Protein AF-A0A7K3YG78-F1 (afdb_monomer_lite)

Secondary structure (DSSP, 8-state):
-HHHHHHHHHHHHHHHHHHHHHHTTTT--HHHHHHHTTS-HHHHHHH-SSHHHHHHHHHHHHHHHHHHHHHHHHHHHHHHHHHT-

Foldseek 3Di:
DVVVLLVLLVLLLVLVVVCCVVQNLVRDDLCNSCVVSVHHSVVVCVSPVDSVSSVVSNVVVVVVVVCVVVVVVVVVVVVVVVVVD

Structure (mmCIF, N/CA/C/O backbone):
data_AF-A0A7K3YG78-F1
#
_entry.id   AF-A0A7K3YG78-F1
#
loop_
_atom_site.group_PDB
_atom_site.id
_atom_site.type_symbol
_atom_site.label_atom_id
_atom_site.label_alt_id
_atom_site.label_comp_id
_atom_site.label_asym_id
_atom_site.label_entity_id
_atom_site.label_seq_id
_atom_site.pdbx_PDB_ins_code
_atom_site.Cartn_x
_atom_site.Cartn_y
_atom_site.Cartn_z
_atom_site.occupancy
_atom_site.B_iso_or_equiv
_atom_site.auth_seq_id
_atom_site.auth_comp_id
_atom_site.auth_asym_id
_atom_site.auth_atom_id
_atom_site.pdbx_PDB_mo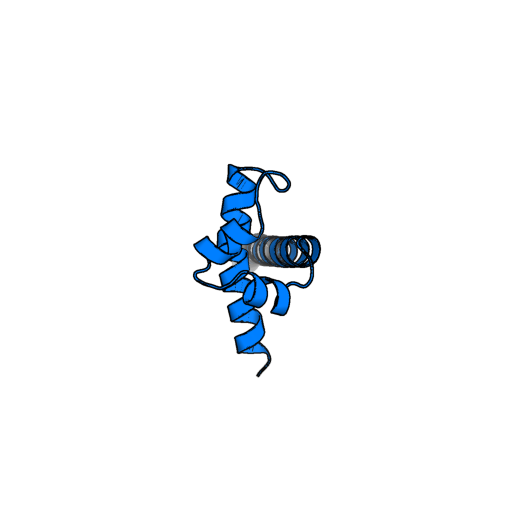del_num
ATOM 1 N N . MET A 1 1 ? 3.086 -19.014 12.807 1.00 51.47 1 MET A N 1
ATOM 2 C CA . MET A 1 1 ? 2.275 -17.828 13.193 1.00 51.47 1 MET A CA 1
ATOM 3 C C . MET A 1 1 ? 2.667 -16.544 12.451 1.00 51.47 1 MET A C 1
ATOM 5 O O . MET A 1 1 ? 1.872 -15.618 12.430 1.00 51.47 1 MET A O 1
ATOM 9 N N . THR A 1 2 ? 3.850 -16.453 11.836 1.00 61.12 2 THR A N 1
ATOM 10 C CA . THR A 1 2 ? 4.286 -15.291 11.030 1.00 61.12 2 THR A CA 1
ATOM 11 C C . THR A 1 2 ? 3.668 -15.237 9.628 1.00 61.12 2 THR A C 1
ATOM 13 O O . THR A 1 2 ? 3.469 -14.145 9.104 1.00 61.12 2 THR A O 1
ATOM 16 N N . GLU A 1 3 ? 3.333 -16.397 9.061 1.00 64.75 3 GLU A N 1
ATOM 17 C CA . GLU A 1 3 ? 2.809 -16.564 7.695 1.00 64.75 3 GLU A CA 1
ATOM 18 C C . GLU A 1 3 ? 1.439 -15.886 7.510 1.00 64.75 3 GLU A C 1
ATOM 20 O O . GLU A 1 3 ? 1.297 -15.027 6.647 1.00 64.75 3 GLU A O 1
ATOM 25 N N . ASP A 1 4 ? 0.501 -16.099 8.443 1.00 85.06 4 ASP A N 1
ATOM 26 C CA . ASP A 1 4 ? -0.821 -15.447 8.419 1.00 85.06 4 ASP A CA 1
ATOM 27 C C . ASP A 1 4 ? -0.718 -13.911 8.459 1.00 85.06 4 ASP A C 1
ATOM 29 O O . ASP A 1 4 ? -1.385 -13.203 7.705 1.00 85.06 4 ASP A O 1
ATOM 33 N N . ARG A 1 5 ? 0.187 -13.350 9.276 1.00 90.69 5 ARG A N 1
ATOM 34 C CA . ARG A 1 5 ? 0.347 -11.889 9.352 1.00 90.69 5 ARG A CA 1
ATOM 35 C C . ARG A 1 5 ? 0.884 -11.301 8.047 1.00 90.69 5 ARG A C 1
ATOM 37 O O . ARG A 1 5 ? 0.493 -10.189 7.689 1.00 90.69 5 ARG A O 1
ATOM 44 N N . TYR A 1 6 ? 1.790 -12.003 7.370 1.00 94.62 6 TYR A N 1
ATOM 45 C CA . TYR A 1 6 ? 2.313 -11.566 6.079 1.00 94.62 6 TYR A CA 1
ATOM 46 C C . 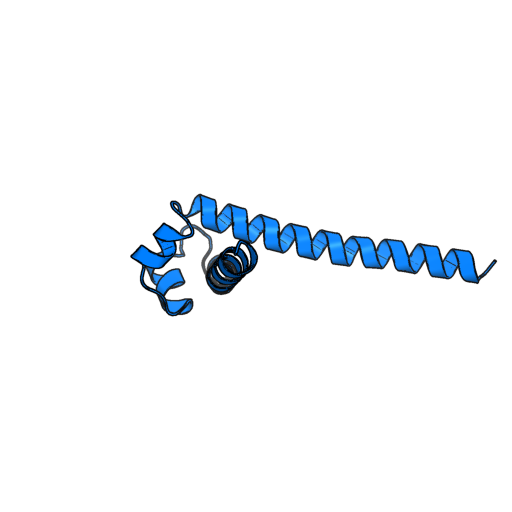TYR A 1 6 ? 1.233 -11.637 4.995 1.00 94.62 6 TYR A C 1
ATOM 48 O O . TYR A 1 6 ? 1.026 -10.644 4.300 1.00 94.62 6 TYR A O 1
ATOM 56 N N . ASP A 1 7 ? 0.474 -12.731 4.927 1.00 95.50 7 ASP A N 1
ATOM 57 C CA . ASP A 1 7 ? -0.604 -12.897 3.947 1.00 95.50 7 ASP A CA 1
ATOM 58 C C . ASP A 1 7 ? -1.686 -11.825 4.103 1.00 95.50 7 ASP A C 1
ATOM 60 O O . ASP A 1 7 ? -2.138 -11.234 3.119 1.00 95.50 7 ASP A O 1
ATOM 64 N N . LYS A 1 8 ? -2.045 -11.475 5.346 1.00 96.00 8 LYS A N 1
ATOM 65 C CA . LYS A 1 8 ? -2.954 -10.349 5.614 1.00 96.00 8 LYS A CA 1
ATOM 66 C C . LYS A 1 8 ? -2.374 -9.018 5.141 1.00 96.00 8 LYS A C 1
ATOM 68 O O . LYS A 1 8 ? -3.086 -8.234 4.516 1.00 96.00 8 LYS A O 1
ATOM 73 N N . LYS A 1 9 ? -1.085 -8.757 5.388 1.00 97.69 9 LYS A N 1
ATOM 74 C CA . LYS A 1 9 ? -0.411 -7.552 4.876 1.00 97.69 9 LYS A CA 1
ATOM 75 C C . LYS A 1 9 ? -0.412 -7.508 3.348 1.00 97.69 9 LYS A C 1
ATOM 77 O O . LYS A 1 9 ? -0.717 -6.459 2.787 1.00 97.69 9 LYS A O 1
ATOM 82 N N . ALA A 1 10 ? -0.138 -8.628 2.684 1.00 97.31 10 ALA A N 1
ATOM 83 C CA . ALA A 1 10 ? -0.168 -8.741 1.229 1.00 97.31 10 ALA A CA 1
ATOM 84 C C . ALA A 1 10 ? -1.576 -8.504 0.661 1.00 97.31 10 ALA A C 1
ATOM 86 O O . ALA A 1 10 ? -1.730 -7.740 -0.294 1.00 97.31 10 ALA A O 1
ATOM 87 N N . ALA A 1 11 ? -2.608 -9.072 1.290 1.00 97.00 11 ALA A N 1
ATOM 88 C CA . ALA A 1 11 ? -4.001 -8.872 0.898 1.00 97.00 11 ALA A CA 1
ATOM 89 C C . ALA A 1 11 ? -4.446 -7.404 1.017 1.00 97.00 11 ALA A C 1
ATOM 91 O O . ALA A 1 11 ? -5.172 -6.916 0.156 1.00 97.00 11 ALA A O 1
ATOM 92 N N . ILE A 1 12 ? -3.976 -6.678 2.038 1.00 97.88 12 ILE A N 1
ATOM 93 C CA . ILE A 1 12 ? -4.237 -5.237 2.207 1.00 97.88 12 ILE A CA 1
ATOM 94 C C . ILE A 1 12 ? -3.420 -4.398 1.210 1.00 97.88 12 ILE A C 1
ATOM 96 O O . ILE A 1 12 ? -3.909 -3.396 0.687 1.00 97.88 12 ILE A O 1
ATOM 100 N N . ALA A 1 13 ? -2.177 -4.791 0.925 1.00 97.94 13 ALA A N 1
ATOM 101 C CA . ALA A 1 13 ? -1.300 -4.065 0.009 1.00 97.94 13 ALA A CA 1
ATOM 102 C C . ALA A 1 13 ? -1.731 -4.183 -1.461 1.00 97.94 13 ALA A C 1
ATOM 104 O O . ALA A 1 13 ? -1.532 -3.244 -2.229 1.00 97.94 13 ALA A O 1
ATOM 105 N N . ALA A 1 14 ? -2.361 -5.290 -1.858 1.00 97.38 14 ALA A N 1
ATOM 106 C CA . ALA A 1 14 ? -2.829 -5.502 -3.227 1.00 97.38 14 ALA A CA 1
ATOM 107 C C . ALA A 1 14 ? -3.781 -4.395 -3.748 1.00 97.38 14 ALA A C 1
ATOM 109 O O . ALA A 1 14 ? -3.481 -3.807 -4.793 1.00 97.38 14 ALA A O 1
ATOM 110 N N . PRO A 1 15 ? -4.890 -4.037 -3.064 1.00 97.62 15 PRO A N 1
ATOM 111 C CA . PRO A 1 15 ? -5.724 -2.913 -3.483 1.00 97.62 15 PRO A CA 1
ATOM 112 C C . PRO A 1 15 ? -4.999 -1.567 -3.362 1.00 97.62 15 PRO A C 1
ATOM 114 O O . PRO A 1 15 ? -5.251 -0.683 -4.177 1.00 97.62 15 PRO A O 1
ATOM 117 N N . ALA A 1 16 ? -4.071 -1.407 -2.411 1.00 97.94 16 ALA A N 1
ATOM 118 C CA . ALA A 1 16 ? -3.282 -0.181 -2.283 1.00 97.94 16 ALA A CA 1
ATOM 119 C C . ALA A 1 16 ? -2.434 0.089 -3.534 1.00 97.94 16 ALA A C 1
ATOM 121 O O . ALA A 1 16 ? -2.474 1.196 -4.059 1.00 97.94 16 ALA A O 1
ATOM 122 N N . VAL A 1 17 ? -1.731 -0.928 -4.050 1.00 97.56 17 VAL A N 1
ATOM 123 C CA . VAL A 1 17 ? -0.929 -0.820 -5.282 1.00 97.56 17 VAL A CA 1
ATOM 124 C C . VAL A 1 17 ? -1.793 -0.362 -6.452 1.00 97.56 17 VAL A C 1
ATOM 126 O O . VAL A 1 17 ? -1.453 0.622 -7.102 1.00 97.56 17 VAL A O 1
ATOM 129 N N . ARG A 1 18 ? -2.937 -1.022 -6.676 1.00 97.44 18 ARG A N 1
ATOM 130 C CA . ARG A 1 18 ? -3.874 -0.654 -7.747 1.00 97.44 18 ARG A CA 1
ATOM 131 C C . ARG A 1 18 ? -4.303 0.812 -7.636 1.00 97.44 18 ARG A C 1
ATOM 133 O O . ARG A 1 18 ? -4.184 1.568 -8.594 1.00 97.44 18 ARG A O 1
ATOM 140 N N . LEU A 1 19 ? -4.742 1.224 -6.449 1.00 98.12 19 LEU A N 1
ATOM 141 C CA . LEU A 1 19 ? -5.202 2.588 -6.199 1.00 98.12 19 LEU A CA 1
ATOM 142 C C . LEU A 1 19 ? -4.089 3.629 -6.377 1.00 98.12 19 LEU A C 1
ATOM 144 O O . LEU A 1 19 ? -4.331 4.687 -6.956 1.00 98.12 19 LEU A O 1
ATOM 148 N N . PHE A 1 20 ? -2.867 3.329 -5.929 1.00 97.44 20 PHE A N 1
ATOM 149 C CA . PHE A 1 20 ? -1.714 4.204 -6.133 1.00 97.44 20 PHE A CA 1
ATOM 150 C C . PHE A 1 20 ? -1.377 4.373 -7.615 1.00 97.44 20 PHE A C 1
ATOM 152 O O . PHE A 1 20 ? -1.023 5.479 -8.017 1.00 97.44 20 PHE A O 1
ATOM 159 N N . THR A 1 21 ? -1.513 3.325 -8.430 1.00 95.81 21 THR A N 1
ATOM 160 C CA . THR A 1 21 ? -1.313 3.414 -9.883 1.00 95.81 21 THR A CA 1
ATOM 161 C C . THR A 1 21 ? -2.408 4.235 -10.568 1.00 95.81 21 THR A C 1
ATOM 163 O O . THR A 1 21 ? -2.110 4.995 -11.482 1.00 95.81 21 THR A O 1
ATOM 166 N N . GLU A 1 22 ? -3.659 4.131 -10.118 1.00 97.44 22 GLU A N 1
ATOM 167 C CA . GLU A 1 22 ? -4.796 4.844 -10.718 1.00 97.44 22 GLU A CA 1
ATOM 168 C C . GLU A 1 22 ? -4.877 6.326 -10.318 1.00 97.44 22 GLU A C 1
ATOM 170 O O . GLU A 1 22 ? -5.304 7.162 -11.111 1.00 97.44 22 GLU A O 1
ATOM 175 N N . ARG A 1 23 ? -4.526 6.658 -9.070 1.00 97.38 23 ARG A N 1
ATOM 176 C CA . ARG A 1 23 ? -4.810 7.976 -8.460 1.00 97.38 23 ARG A CA 1
ATOM 177 C C . ARG A 1 23 ? -3.574 8.686 -7.915 1.00 97.38 23 ARG A C 1
ATOM 179 O O . ARG A 1 23 ? -3.676 9.788 -7.375 1.00 97.38 23 ARG A O 1
ATOM 186 N N . GLY A 1 24 ? -2.410 8.051 -8.007 1.00 96.44 24 GLY A N 1
ATOM 187 C CA . GLY A 1 24 ? -1.210 8.479 -7.304 1.00 96.44 24 GLY A CA 1
ATOM 188 C C . GLY A 1 24 ? -1.285 8.216 -5.798 1.00 96.44 24 GLY A C 1
ATOM 189 O O . GLY A 1 24 ? -2.336 7.930 -5.214 1.00 96.44 24 GLY A O 1
ATOM 190 N N . ILE A 1 25 ? -0.134 8.343 -5.135 1.00 95.12 25 ILE A N 1
ATOM 191 C CA . ILE A 1 25 ? -0.027 8.115 -3.691 1.00 95.12 25 ILE A CA 1
ATOM 192 C C . ILE A 1 25 ? -0.850 9.157 -2.933 1.00 95.12 25 ILE A C 1
ATOM 194 O O . ILE A 1 25 ? -1.714 8.787 -2.141 1.00 95.12 25 ILE A O 1
ATOM 198 N N . HIS A 1 26 ? -0.636 10.452 -3.176 1.00 96.25 26 HIS A N 1
ATOM 199 C CA . HIS A 1 26 ? -1.338 11.518 -2.449 1.00 96.25 26 HIS A CA 1
ATOM 200 C C . HIS A 1 26 ? -2.857 11.496 -2.679 1.00 96.25 26 HIS A C 1
ATOM 202 O O . HIS A 1 26 ? -3.607 11.705 -1.730 1.00 96.25 26 HIS A O 1
ATOM 208 N N . GLY A 1 27 ? -3.309 11.138 -3.886 1.00 96.88 27 GLY A N 1
ATOM 209 C CA . GLY A 1 27 ? -4.728 11.021 -4.245 1.00 96.88 27 GLY A CA 1
ATOM 210 C C . GLY A 1 27 ? -5.444 9.782 -3.693 1.00 96.88 27 GLY A C 1
ATOM 211 O O . GLY A 1 27 ? -6.626 9.589 -3.971 1.00 96.88 27 GLY A O 1
ATOM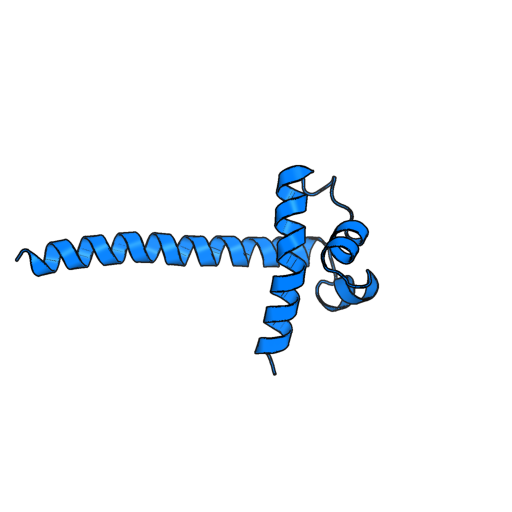 212 N N . THR A 1 28 ? -4.759 8.940 -2.912 1.00 98.06 28 THR A N 1
ATOM 213 C CA . THR A 1 28 ? -5.317 7.695 -2.368 1.00 98.06 28 THR A CA 1
ATOM 214 C C . THR A 1 28 ? -5.438 7.748 -0.838 1.00 98.06 28 THR A C 1
ATOM 216 O O . THR A 1 28 ? -4.445 7.538 -0.133 1.00 98.06 28 THR A O 1
ATOM 219 N N . PRO A 1 29 ? -6.633 8.002 -0.276 1.00 97.50 29 PRO A N 1
ATOM 220 C CA . PRO A 1 29 ? -6.867 7.935 1.168 1.00 97.50 29 PRO A CA 1
ATOM 221 C C . PRO A 1 29 ? -6.722 6.507 1.720 1.00 97.50 29 PRO A C 1
ATOM 223 O O . PRO A 1 29 ? -7.137 5.545 1.075 1.00 97.50 29 PRO A O 1
ATOM 226 N N . THR A 1 30 ? -6.205 6.341 2.943 1.00 97.81 30 THR A N 1
ATOM 227 C CA . THR A 1 30 ? -6.105 5.011 3.585 1.00 97.81 30 THR A CA 1
ATOM 228 C C . THR A 1 30 ? -7.468 4.399 3.894 1.00 97.81 30 THR A C 1
ATOM 230 O O . THR A 1 30 ? -7.630 3.189 3.784 1.00 97.81 30 THR A O 1
ATOM 233 N N . SER A 1 31 ? -8.480 5.225 4.169 1.00 98.06 31 SER A N 1
ATOM 234 C CA . SER A 1 31 ? -9.867 4.778 4.342 1.00 98.06 31 SER A CA 1
ATOM 235 C C . SER A 1 31 ? -10.427 4.092 3.093 1.00 98.06 31 SER A C 1
ATOM 237 O O . SER A 1 31 ? -11.169 3.118 3.200 1.00 98.06 31 SER A O 1
ATOM 239 N N . LEU A 1 32 ? -10.040 4.568 1.909 1.00 98.31 32 LEU A N 1
ATOM 240 C CA . LEU A 1 32 ? -10.416 3.964 0.638 1.00 98.31 32 LEU A CA 1
ATOM 241 C C . LEU A 1 32 ? -9.723 2.616 0.447 1.00 98.31 32 LEU A C 1
ATOM 243 O O . LEU A 1 32 ? -10.383 1.646 0.100 1.00 98.31 32 LEU A O 1
ATOM 247 N N . ILE A 1 33 ? -8.426 2.533 0.754 1.00 98.25 33 ILE A N 1
ATOM 248 C CA . ILE A 1 33 ? -7.681 1.266 0.723 1.00 98.25 33 ILE A CA 1
ATOM 249 C C . ILE A 1 33 ? -8.320 0.243 1.668 1.00 98.25 33 ILE A C 1
ATOM 251 O O . ILE A 1 33 ? -8.564 -0.887 1.258 1.00 98.25 33 ILE A O 1
ATOM 255 N N . ALA A 1 34 ? -8.627 0.636 2.907 1.00 98.19 34 ALA A N 1
ATOM 256 C CA . ALA A 1 34 ? -9.263 -0.237 3.891 1.00 98.19 34 ALA A CA 1
ATOM 257 C C . ALA A 1 34 ? -10.614 -0.768 3.388 1.00 98.19 34 ALA A C 1
ATOM 259 O O . ALA A 1 34 ? -10.871 -1.969 3.465 1.00 98.19 34 ALA A O 1
ATOM 260 N N . ARG A 1 35 ? -11.434 0.110 2.795 1.00 98.38 35 ARG A N 1
ATOM 261 C CA . ARG A 1 35 ? -12.718 -0.260 2.189 1.00 98.38 35 ARG A CA 1
ATOM 262 C C . ARG A 1 35 ? -12.549 -1.269 1.051 1.00 98.38 35 ARG A C 1
ATOM 264 O O . ARG A 1 35 ? -13.241 -2.279 1.048 1.00 98.38 35 ARG A O 1
ATOM 271 N N . GLU A 1 36 ? -11.628 -1.023 0.119 1.00 98.12 36 GLU A N 1
ATOM 272 C CA . GLU A 1 36 ? -11.350 -1.942 -0.999 1.00 98.12 36 GLU A CA 1
ATOM 273 C C . GLU A 1 36 ? -10.735 -3.273 -0.530 1.00 98.12 36 GLU A C 1
ATOM 275 O O . GLU A 1 36 ? -10.903 -4.298 -1.183 1.00 98.12 36 GLU A O 1
ATOM 280 N N . ALA A 1 37 ? -10.040 -3.271 0.610 1.00 97.25 37 ALA A N 1
ATOM 281 C CA . ALA A 1 37 ? -9.516 -4.470 1.260 1.00 97.25 37 ALA A CA 1
ATOM 282 C C . ALA A 1 37 ? -10.560 -5.203 2.129 1.00 97.25 37 ALA A C 1
ATOM 284 O O . ALA A 1 37 ? -10.243 -6.245 2.700 1.00 97.25 37 ALA A O 1
ATOM 285 N N . GLY A 1 38 ? -11.786 -4.677 2.259 1.00 97.94 38 GLY A N 1
ATOM 286 C CA . GLY A 1 38 ? -12.846 -5.281 3.070 1.00 97.94 38 GLY A CA 1
ATOM 287 C C . GLY A 1 38 ? -12.582 -5.240 4.580 1.00 97.94 38 GLY A C 1
ATOM 288 O O . GLY A 1 38 ? -13.062 -6.106 5.308 1.00 97.94 38 GLY A O 1
ATOM 289 N N . ILE A 1 39 ? -11.807 -4.263 5.062 1.00 98.00 39 ILE A N 1
ATOM 290 C CA . ILE A 1 39 ? -11.439 -4.123 6.478 1.00 98.00 39 ILE A CA 1
ATOM 291 C C . ILE A 1 39 ? -11.742 -2.723 7.018 1.00 98.00 39 ILE A C 1
ATOM 293 O O . ILE A 1 39 ? -11.947 -1.763 6.277 1.00 98.00 39 ILE A O 1
ATOM 297 N N . SER A 1 40 ? -11.731 -2.585 8.345 1.00 98.19 40 SER A N 1
ATOM 298 C CA . SER A 1 40 ? -11.827 -1.269 8.979 1.00 98.19 40 SER A CA 1
ATOM 299 C C . SER A 1 40 ? -10.532 -0.465 8.809 1.00 98.19 40 SER A C 1
ATOM 301 O O . SER A 1 40 ? -9.438 -1.025 8.696 1.00 98.19 40 SER A O 1
ATOM 303 N N . ASN A 1 41 ? -10.632 0.866 8.874 1.00 97.31 41 ASN A N 1
ATOM 304 C CA . ASN A 1 41 ? -9.452 1.733 8.832 1.00 97.31 41 ASN A CA 1
ATOM 305 C C . ASN A 1 41 ? -8.523 1.498 10.043 1.00 97.31 41 ASN A C 1
ATOM 307 O O . ASN A 1 41 ? -7.305 1.526 9.905 1.00 97.31 41 ASN A O 1
ATOM 311 N N . GLY A 1 42 ? -9.084 1.190 11.220 1.00 98.00 42 GLY A N 1
ATOM 312 C CA . GLY A 1 42 ? -8.298 0.827 12.405 1.00 98.00 42 GLY A CA 1
ATOM 313 C C . GLY A 1 42 ? -7.531 -0.485 12.221 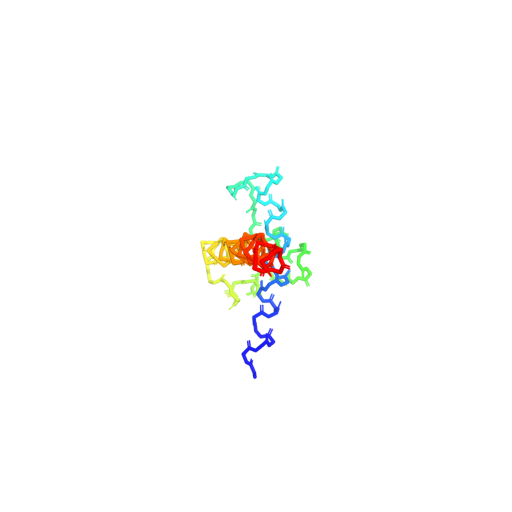1.00 98.00 42 GLY A C 1
ATOM 314 O O . GLY A 1 42 ? -6.366 -0.580 12.598 1.00 98.00 42 GLY A O 1
ATOM 315 N N . THR A 1 43 ? -8.144 -1.475 11.564 1.00 97.75 43 THR A N 1
ATOM 316 C CA . THR A 1 43 ? -7.470 -2.726 11.187 1.00 97.75 43 THR A CA 1
ATOM 317 C C . THR A 1 43 ? -6.315 -2.451 10.228 1.00 97.75 43 THR A C 1
ATOM 319 O O . THR A 1 43 ? -5.237 -2.999 10.424 1.00 97.75 43 THR A O 1
ATOM 322 N N . LEU A 1 44 ? -6.488 -1.568 9.238 1.00 98.31 44 LEU A N 1
ATOM 323 C CA . LEU A 1 44 ? -5.392 -1.183 8.344 1.00 98.31 44 LEU A CA 1
ATOM 324 C C . LEU A 1 44 ? -4.213 -0.618 9.143 1.00 98.31 44 LEU A C 1
ATOM 326 O O . LEU A 1 44 ? -3.094 -1.100 8.975 1.00 98.31 44 LEU A O 1
ATOM 330 N N . PHE A 1 45 ? -4.471 0.322 10.057 1.00 98.12 45 PHE A N 1
ATOM 331 C CA . PHE A 1 45 ? -3.421 0.927 10.881 1.00 98.12 45 PHE A CA 1
ATOM 332 C C . PHE A 1 45 ? -2.787 -0.038 11.894 1.00 98.12 45 PHE A C 1
ATOM 334 O O . PHE A 1 45 ? -1.624 0.122 12.253 1.00 98.12 45 PHE A O 1
ATOM 341 N N . HIS A 1 46 ? -3.494 -1.097 12.296 1.00 97.44 46 HIS A N 1
ATOM 342 C CA . HIS A 1 46 ? -2.906 -2.184 13.082 1.00 97.44 46 HIS A CA 1
ATOM 343 C C . HIS A 1 46 ? -1.824 -2.959 12.301 1.00 97.44 46 HIS A C 1
ATOM 345 O O . HIS A 1 46 ? -0.808 -3.375 12.867 1.00 97.44 46 HIS A O 1
ATOM 351 N N . TYR A 1 47 ? -2.011 -3.153 10.990 1.00 97.62 47 TYR A N 1
ATOM 352 C CA . TYR A 1 47 ? -1.014 -3.806 10.131 1.00 97.62 47 TYR A CA 1
ATOM 353 C C . TYR A 1 47 ? 0.063 -2.837 9.626 1.00 97.62 47 TYR A C 1
ATOM 355 O O . TYR A 1 47 ? 1.233 -3.232 9.526 1.00 97.62 47 TYR A O 1
ATOM 363 N N . PHE A 1 48 ? -0.326 -1.598 9.329 1.00 98.19 48 PHE A N 1
ATOM 364 C CA . PHE A 1 48 ? 0.504 -0.544 8.755 1.00 98.19 48 PHE A CA 1
ATOM 365 C C . PHE A 1 48 ? 0.312 0.753 9.546 1.00 98.19 48 PHE A C 1
ATOM 367 O O . PHE A 1 48 ? -0.597 1.516 9.226 1.00 98.19 48 PHE A O 1
ATOM 374 N N . PRO A 1 49 ? 1.142 1.007 10.574 1.00 97.94 49 PRO A N 1
ATOM 375 C CA . PRO A 1 49 ? 1.000 2.178 11.442 1.00 97.94 49 PRO A CA 1
ATOM 376 C C . PRO A 1 49 ? 0.941 3.504 10.679 1.00 97.94 49 PRO A C 1
ATOM 378 O O . PRO A 1 49 ? 0.241 4.426 11.092 1.00 97.94 49 PRO A O 1
ATOM 381 N N . THR A 1 50 ? 1.637 3.580 9.546 1.00 98.00 50 THR A N 1
ATOM 382 C CA . THR A 1 50 ? 1.621 4.727 8.641 1.00 98.00 50 THR A CA 1
ATOM 383 C C . THR A 1 50 ? 1.309 4.317 7.203 1.00 98.00 50 THR A C 1
ATOM 385 O O . THR A 1 50 ? 1.389 3.146 6.813 1.00 98.00 50 THR A O 1
ATOM 388 N N . LYS A 1 51 ? 0.968 5.305 6.371 1.00 96.81 51 LYS A N 1
ATOM 389 C CA . LYS A 1 51 ? 0.790 5.086 4.932 1.00 96.81 51 LYS A CA 1
ATOM 390 C C . LYS A 1 51 ? 2.126 4.745 4.266 1.00 96.81 51 LYS A C 1
ATOM 392 O O . LYS A 1 51 ? 2.163 3.950 3.332 1.00 96.81 51 LYS A O 1
ATOM 397 N N . GLU A 1 52 ? 3.215 5.298 4.781 1.00 98.19 52 GLU A N 1
ATOM 398 C CA . GLU A 1 52 ? 4.592 5.051 4.370 1.00 98.19 52 GLU A CA 1
ATOM 399 C C . GLU A 1 52 ? 5.000 3.593 4.621 1.00 98.19 52 GLU A C 1
ATOM 401 O O . GLU A 1 52 ? 5.647 2.988 3.764 1.00 98.19 52 GLU A O 1
ATOM 406 N N . ASP A 1 53 ? 4.561 2.986 5.730 1.00 98.44 53 ASP A N 1
ATOM 407 C CA . ASP A 1 53 ? 4.776 1.557 6.001 1.00 98.44 53 ASP A CA 1
ATOM 408 C C . ASP A 1 53 ? 4.087 0.673 4.956 1.00 98.44 53 ASP A C 1
ATOM 410 O O . ASP A 1 53 ? 4.665 -0.306 4.474 1.00 98.44 53 ASP A O 1
ATOM 414 N N . LEU A 1 54 ? 2.855 1.030 4.577 1.00 98.25 54 LEU A N 1
ATOM 415 C CA . LEU A 1 54 ? 2.103 0.339 3.532 1.00 98.25 54 LEU A CA 1
ATOM 416 C C . LEU A 1 54 ? 2.784 0.477 2.165 1.00 98.25 54 LEU A C 1
ATOM 418 O O . LEU A 1 54 ? 2.946 -0.516 1.457 1.00 98.25 54 LEU A O 1
ATOM 422 N N . ILE A 1 55 ? 3.228 1.686 1.813 1.00 98.12 55 ILE A N 1
ATOM 423 C CA . ILE A 1 55 ? 3.963 1.951 0.568 1.00 98.12 55 ILE A CA 1
ATOM 424 C C . ILE A 1 55 ? 5.269 1.153 0.541 1.00 98.12 55 ILE A C 1
ATOM 426 O O . ILE A 1 55 ? 5.570 0.496 -0.452 1.00 98.12 55 ILE A O 1
ATOM 430 N N . THR A 1 56 ? 6.028 1.161 1.637 1.00 98.38 56 THR A N 1
ATOM 431 C CA . THR A 1 56 ? 7.304 0.443 1.744 1.00 98.38 56 THR A CA 1
ATOM 432 C C . THR A 1 56 ? 7.108 -1.061 1.591 1.00 98.38 56 THR A C 1
ATOM 434 O O . THR A 1 56 ? 7.880 -1.719 0.892 1.00 98.38 56 THR A O 1
ATOM 437 N N . PHE A 1 57 ? 6.069 -1.617 2.216 1.00 98.06 57 PHE A N 1
ATOM 438 C CA . PHE A 1 57 ? 5.725 -3.026 2.064 1.00 98.06 57 PHE A CA 1
ATOM 439 C C . PHE A 1 57 ? 5.342 -3.353 0.616 1.00 98.06 57 PHE A C 1
ATOM 441 O O . PHE A 1 57 ? 5.925 -4.258 0.025 1.00 98.06 57 PHE A O 1
ATOM 448 N N . ALA A 1 58 ? 4.436 -2.577 0.016 1.00 96.56 58 ALA A N 1
ATOM 449 C CA . ALA A 1 58 ? 4.031 -2.741 -1.379 1.00 96.56 58 ALA A CA 1
ATOM 450 C C . ALA A 1 58 ? 5.223 -2.658 -2.350 1.00 96.56 58 ALA A C 1
ATOM 452 O O . ALA A 1 58 ? 5.344 -3.475 -3.262 1.00 96.56 58 ALA A O 1
ATOM 453 N N . TYR A 1 59 ? 6.144 -1.719 -2.126 1.00 96.50 59 TYR A N 1
ATOM 454 C CA . TYR A 1 59 ? 7.368 -1.592 -2.913 1.00 96.50 59 TYR A CA 1
ATOM 455 C C . TYR A 1 59 ? 8.249 -2.844 -2.813 1.00 96.50 59 TYR A C 1
ATOM 457 O O . TYR A 1 59 ? 8.719 -3.347 -3.833 1.00 96.50 59 TYR A O 1
ATOM 465 N N . ARG A 1 60 ? 8.449 -3.381 -1.602 1.00 96.62 60 ARG A N 1
ATOM 466 C CA . ARG A 1 60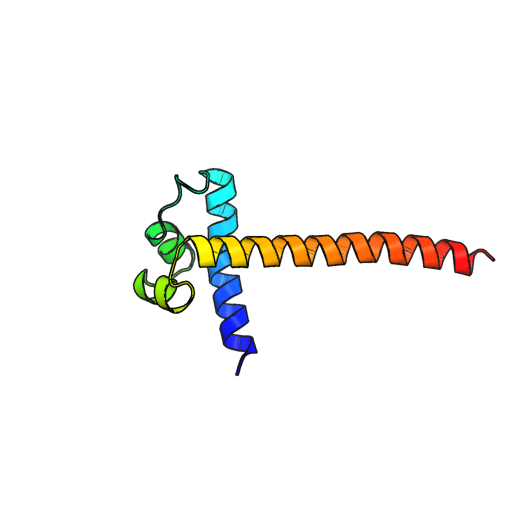 ? 9.235 -4.609 -1.392 1.00 96.62 60 ARG A CA 1
ATOM 467 C C . ARG A 1 60 ? 8.601 -5.817 -2.075 1.00 96.62 60 ARG A C 1
ATOM 469 O O . ARG A 1 60 ? 9.329 -6.604 -2.670 1.00 96.62 60 ARG A O 1
ATOM 476 N N . GLU A 1 61 ? 7.276 -5.926 -2.044 1.00 94.38 61 GLU A N 1
ATOM 477 C CA . GLU A 1 61 ? 6.543 -6.985 -2.743 1.00 94.38 61 GLU A CA 1
ATOM 478 C C . GLU A 1 61 ? 6.776 -6.940 -4.252 1.00 94.38 61 GLU A C 1
ATOM 480 O O . GLU A 1 61 ? 7.100 -7.954 -4.873 1.00 94.38 61 GLU A O 1
ATOM 485 N N . ILE A 1 62 ? 6.652 -5.752 -4.845 1.00 93.62 62 ILE A N 1
ATOM 486 C CA . ILE A 1 62 ? 6.865 -5.556 -6.281 1.00 93.62 62 ILE A CA 1
ATOM 487 C C . ILE A 1 62 ? 8.326 -5.849 -6.638 1.00 93.62 62 ILE A C 1
ATOM 489 O O . ILE A 1 62 ? 8.583 -6.649 -7.537 1.00 93.62 62 ILE A O 1
ATOM 493 N N . LYS A 1 63 ? 9.282 -5.272 -5.896 1.00 93.94 63 LYS A N 1
ATOM 494 C CA . LYS A 1 63 ? 10.721 -5.494 -6.099 1.00 93.94 63 LYS A CA 1
ATOM 495 C C . LYS A 1 63 ? 11.082 -6.977 -6.006 1.00 93.94 63 LYS A C 1
ATOM 497 O O . LYS A 1 63 ? 11.760 -7.483 -6.891 1.00 93.94 63 LYS A O 1
ATOM 502 N N . GLY A 1 64 ? 10.587 -7.686 -4.993 1.00 91.94 64 GLY A N 1
ATOM 503 C CA . GLY A 1 64 ? 10.865 -9.111 -4.808 1.00 91.94 64 GLY A CA 1
ATOM 504 C C . GLY A 1 64 ? 10.286 -9.992 -5.919 1.00 91.94 64 GLY A C 1
ATOM 505 O O . GLY A 1 64 ? 10.911 -10.976 -6.312 1.00 91.94 64 GLY A O 1
ATOM 506 N N . ARG A 1 65 ? 9.114 -9.644 -6.471 1.00 90.19 65 ARG A N 1
ATOM 507 C CA . ARG A 1 65 ? 8.569 -10.324 -7.660 1.00 90.19 65 ARG A CA 1
ATOM 508 C C . ARG A 1 65 ? 9.427 -10.052 -8.892 1.00 90.19 65 ARG A C 1
ATOM 510 O O . ARG A 1 65 ? 9.781 -10.996 -9.588 1.00 90.19 65 ARG A O 1
ATOM 517 N N . MET A 1 66 ? 9.819 -8.797 -9.119 1.00 89.06 66 MET A N 1
ATOM 518 C CA . MET A 1 66 ? 10.705 -8.433 -10.230 1.00 89.06 66 MET A CA 1
ATOM 519 C C . MET A 1 66 ? 12.048 -9.167 -10.155 1.00 89.06 66 MET A C 1
ATOM 521 O O . MET A 1 66 ? 12.489 -9.718 -11.155 1.00 89.06 66 MET A O 1
ATOM 525 N N . GLU A 1 67 ? 12.676 -9.237 -8.979 1.00 89.94 67 GLU A N 1
ATOM 526 C CA . GLU A 1 67 ? 13.938 -9.963 -8.776 1.00 89.94 67 GLU A CA 1
ATOM 527 C C . GLU A 1 67 ? 13.813 -11.454 -9.106 1.00 89.94 67 GLU A C 1
ATOM 529 O O . GLU A 1 67 ? 14.710 -12.022 -9.731 1.00 89.94 67 GLU A O 1
ATOM 534 N N . LYS A 1 68 ? 12.695 -12.089 -8.731 1.00 88.38 68 LYS A N 1
ATOM 535 C CA . LYS A 1 68 ? 12.431 -13.498 -9.053 1.00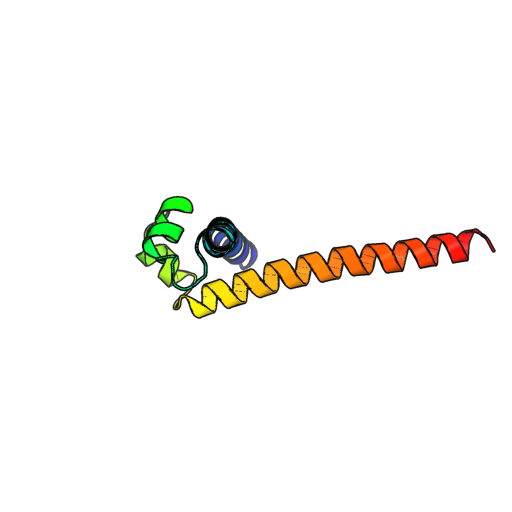 88.38 68 LYS A CA 1
ATOM 536 C C . LYS A 1 68 ? 12.269 -13.720 -10.554 1.00 88.38 68 LYS A C 1
ATOM 538 O O . LYS A 1 68 ? 12.866 -14.654 -11.079 1.00 88.38 68 LYS A O 1
ATOM 543 N N . GLU A 1 69 ? 11.505 -12.874 -11.241 1.00 88.19 69 GLU A N 1
ATOM 544 C CA . GLU A 1 69 ? 11.297 -13.022 -12.688 1.00 88.19 69 GLU A CA 1
ATOM 545 C C . GLU A 1 69 ? 12.566 -12.695 -13.492 1.00 88.19 69 GLU A C 1
ATOM 547 O O . GLU A 1 69 ? 12.930 -13.442 -14.398 1.00 88.19 69 GLU A O 1
ATOM 552 N N . ILE A 1 70 ? 13.316 -11.655 -13.110 1.00 85.69 70 ILE A N 1
ATOM 553 C CA . ILE A 1 70 ? 14.616 -11.336 -13.725 1.00 85.69 70 ILE A CA 1
ATOM 554 C C . ILE A 1 70 ? 15.617 -12.476 -13.489 1.00 85.69 70 ILE A C 1
ATOM 556 O O . ILE A 1 70 ? 16.307 -12.907 -14.412 1.00 85.69 70 ILE A O 1
ATOM 560 N N . GLY A 1 71 ? 15.686 -13.002 -12.262 1.00 79.31 71 GLY A N 1
ATOM 561 C CA . GLY A 1 71 ? 16.568 -14.116 -11.918 1.00 79.31 71 GLY A CA 1
ATOM 562 C C . GLY A 1 71 ? 16.248 -15.403 -12.685 1.00 79.31 71 GLY A C 1
ATOM 563 O O . GLY A 1 71 ? 17.172 -16.136 -13.042 1.00 79.31 71 GLY A O 1
ATOM 564 N N . ARG A 1 72 ? 14.967 -15.662 -12.984 1.00 74.69 72 ARG A N 1
ATOM 565 C CA . ARG A 1 72 ? 14.542 -16.780 -13.842 1.00 74.69 72 ARG A CA 1
ATOM 566 C C . ARG A 1 72 ? 15.037 -16.615 -15.274 1.00 74.69 72 ARG A C 1
ATOM 568 O O . ARG A 1 72 ? 15.685 -17.534 -15.765 1.00 74.69 72 ARG A O 1
ATOM 575 N N . GLY A 1 73 ? 14.855 -15.436 -15.874 1.00 65.69 73 GLY A N 1
ATOM 576 C CA . GLY A 1 73 ? 15.338 -15.160 -17.233 1.00 65.69 73 GLY A CA 1
ATOM 577 C C . GLY A 1 73 ? 16.852 -15.366 -17.384 1.00 65.69 73 GLY A C 1
ATOM 578 O O . GLY A 1 73 ? 17.303 -16.004 -18.328 1.00 65.69 73 GLY A O 1
ATOM 579 N N . ILE A 1 74 ? 17.646 -14.933 -16.396 1.00 63.44 74 ILE A N 1
ATOM 580 C CA . ILE A 1 74 ? 19.113 -15.123 -16.391 1.00 63.44 74 ILE A CA 1
ATOM 581 C C . ILE A 1 74 ? 19.513 -16.589 -16.101 1.00 63.44 74 ILE A C 1
ATOM 583 O O . ILE A 1 74 ? 20.596 -17.047 -16.480 1.00 63.44 74 ILE A O 1
ATOM 587 N N . GLY A 1 75 ? 18.691 -17.338 -15.364 1.00 60.16 75 GLY A N 1
ATOM 588 C CA . GLY A 1 75 ? 18.930 -18.750 -15.043 1.00 60.16 75 GLY A CA 1
ATOM 589 C C . GLY A 1 75 ? 18.589 -19.707 -16.189 1.00 60.16 75 GLY A C 1
ATOM 590 O O . GLY A 1 75 ? 19.250 -20.731 -16.346 1.00 60.16 75 GLY A O 1
ATOM 591 N N . GLU A 1 76 ? 17.575 -19.384 -16.986 1.00 58.41 76 GLU A N 1
ATOM 592 C CA . GLU A 1 76 ? 17.184 -20.136 -18.186 1.00 58.41 76 GLU A CA 1
ATOM 593 C C . GLU A 1 76 ? 18.219 -19.961 -19.302 1.00 58.41 76 GLU A C 1
ATOM 595 O O . GLU A 1 76 ? 18.747 -20.948 -19.806 1.00 58.41 76 GLU A O 1
ATOM 600 N N . GLU A 1 77 ? 18.665 -18.727 -19.549 1.00 56.88 77 GLU A N 1
ATOM 601 C CA . GLU A 1 77 ? 19.665 -18.435 -20.583 1.00 56.88 77 GLU A CA 1
ATOM 602 C C . GLU A 1 77 ? 21.040 -19.092 -20.319 1.00 56.88 77 GLU A C 1
ATOM 604 O O . GLU A 1 77 ? 21.796 -19.383 -21.249 1.00 56.88 77 GLU A O 1
ATOM 609 N N . ARG A 1 78 ? 21.385 -19.339 -19.045 1.00 58.38 78 ARG A N 1
ATOM 610 C CA . ARG A 1 78 ? 22.600 -20.082 -18.659 1.00 58.38 78 ARG A CA 1
ATOM 611 C C . ARG A 1 78 ? 22.454 -21.592 -18.845 1.00 58.38 78 ARG A C 1
ATOM 613 O O . ARG A 1 78 ? 23.401 -22.216 -19.313 1.00 58.38 78 ARG A O 1
ATOM 620 N N . ARG A 1 79 ? 21.286 -22.163 -18.530 1.00 58.56 79 ARG A N 1
ATOM 621 C CA . ARG A 1 79 ? 21.016 -23.600 -18.708 1.00 58.56 79 ARG A CA 1
ATOM 622 C C . ARG A 1 79 ? 20.977 -24.002 -20.177 1.00 58.56 79 ARG A C 1
ATOM 624 O O . ARG A 1 79 ? 21.548 -25.028 -20.530 1.00 58.56 79 ARG A O 1
ATOM 631 N N . ASP A 1 80 ? 20.398 -23.168 -21.034 1.00 60.12 80 ASP A N 1
ATOM 632 C CA . ASP A 1 80 ? 20.353 -23.433 -22.475 1.00 60.12 80 ASP A CA 1
ATOM 633 C C . ASP A 1 80 ? 21.759 -23.422 -23.099 1.00 60.12 80 ASP A C 1
ATOM 635 O O . ASP A 1 80 ? 22.089 -24.273 -23.925 1.00 60.12 80 ASP A O 1
ATOM 639 N N . LYS A 1 81 ? 22.636 -22.515 -22.641 1.00 59.12 81 LYS A N 1
ATOM 640 C CA . LYS A 1 81 ? 24.047 -22.457 -23.066 1.00 59.12 81 LYS A CA 1
ATOM 641 C C . LYS A 1 81 ? 24.897 -23.612 -22.515 1.00 59.12 81 LYS A C 1
ATOM 643 O O . LYS A 1 81 ? 25.864 -23.996 -23.167 1.00 59.12 81 LYS A O 1
ATOM 648 N N . GLU A 1 82 ? 24.564 -24.164 -21.347 1.00 64.50 82 GLU A N 1
ATOM 649 C CA . GLU A 1 82 ? 25.241 -25.337 -20.767 1.00 64.50 82 GLU A CA 1
ATOM 650 C C . GLU A 1 82 ? 24.786 -26.666 -21.393 1.00 64.50 82 GLU A C 1
ATOM 652 O O . GLU A 1 82 ? 25.610 -27.561 -21.533 1.00 64.50 82 GLU A O 1
ATOM 657 N N . MET A 1 83 ? 23.520 -26.795 -21.816 1.00 57.44 83 MET A N 1
ATOM 658 C CA . MET A 1 83 ? 23.005 -28.011 -22.473 1.00 57.44 83 MET A CA 1
ATOM 659 C C . MET A 1 83 ? 23.332 -28.116 -23.973 1.00 57.44 83 MET A C 1
ATOM 661 O O . MET A 1 83 ? 23.218 -29.197 -24.543 1.00 57.44 83 MET A O 1
ATOM 665 N N . MET A 1 84 ? 23.720 -27.014 -24.624 1.00 59.00 84 MET A N 1
ATOM 666 C CA . MET A 1 84 ? 24.205 -27.001 -26.016 1.00 59.00 84 MET A CA 1
ATOM 667 C C . MET A 1 84 ? 25.717 -27.277 -26.148 1.00 59.00 84 MET A C 1
ATOM 669 O O . MET A 1 84 ? 26.255 -27.179 -27.253 1.00 59.00 84 MET A O 1
ATOM 673 N N . ARG A 1 85 ? 26.408 -27.581 -25.042 1.00 52.16 85 ARG A N 1
ATOM 674 C CA . ARG A 1 85 ? 27.816 -28.001 -25.022 1.00 52.16 85 ARG A CA 1
ATOM 675 C C . ARG A 1 85 ? 27.974 -29.512 -24.963 1.00 52.16 85 ARG A C 1
ATOM 677 O O . ARG A 1 85 ? 27.159 -30.167 -24.283 1.00 52.16 85 ARG A O 1
#

pLDDT: mean 88.8, std 14.8, range [51.47, 98.44]

Sequence (85 aa):
MTEDRYDKKAAIAAPAVRLFTERGIHGTPTSLIAREAGISNGTLFHYFPTKEDLITFAYREIKGRMEKEIGRGIGEERRDKEMMR

Radius of gyration: 17.39 Å; chains: 1; bounding box: 41×40×39 Å